Protein AF-0000000083318739 (afdb_homodimer)

Radius of gyration: 18.76 Å; Cα contacts (8 Å, |Δi|>4): 76; chains: 2; bounding box: 26×50×44 Å

Foldseek 3Di:
DDPVLVVLVVVLVVVVVVVPDDDCRSVVSVVVSVVVVVVVVVVVVVVCVVCVVVVNVCCPPPVVVVVVVD/DDPVLVVLVVVLVVVVVVVPDDDCRSVVSVVVSVVVVVVVVVVVVVVCVVCVVVVNVCCPPPVVVVVVVD

Structure (mmCIF, N/CA/C/O backbone):
data_AF-0000000083318739-model_v1
#
loop_
_entity.id
_entity.type
_entity.pdbx_description
1 polymer 'Uncharacterized protein'
#
loop_
_atom_site.group_PDB
_atom_site.id
_atom_site.type_symbol
_atom_site.label_atom_id
_atom_site.label_alt_id
_atom_site.label_comp_id
_atom_site.label_asym_id
_atom_site.label_entity_id
_atom_site.label_seq_id
_atom_site.pdbx_PDB_ins_code
_atom_site.Cartn_x
_atom_site.Cartn_y
_atom_site.Cartn_z
_atom_site.occupancy
_atom_site.B_iso_or_equiv
_atom_site.auth_seq_id
_atom_site.auth_comp_id
_atom_site.auth_asym_id
_atom_site.auth_atom_id
_atom_site.pdbx_PDB_model_num
ATOM 1 N N . MET A 1 1 ? -14.586 3.205 -6.004 1 56.91 1 MET A N 1
ATOM 2 C CA . MET A 1 1 ? -13.414 2.363 -6.227 1 56.91 1 MET A CA 1
ATOM 3 C C . MET A 1 1 ? -12.633 2.834 -7.449 1 56.91 1 MET A C 1
ATOM 5 O O . MET A 1 1 ? -13.227 3.186 -8.469 1 56.91 1 MET A O 1
ATOM 9 N N . SER A 1 2 ? -11.328 2.977 -7.23 1 76.25 2 SER A N 1
ATOM 10 C CA . SER A 1 2 ? -10.547 3.412 -8.383 1 76.25 2 SER A CA 1
ATOM 11 C C . SER A 1 2 ? -10.438 2.307 -9.43 1 76.25 2 SER A C 1
ATOM 13 O O . SER A 1 2 ? -10.539 1.123 -9.102 1 76.25 2 SER A O 1
ATOM 15 N N . GLU A 1 3 ? -10.531 2.727 -10.672 1 84.5 3 GLU A N 1
ATOM 16 C CA . GLU A 1 3 ? -10.367 1.804 -11.789 1 84.5 3 GLU A CA 1
ATOM 17 C C . GLU A 1 3 ? -9.211 0.84 -11.555 1 84.5 3 GLU A C 1
ATOM 19 O O . GLU A 1 3 ? -9.32 -0.353 -11.844 1 84.5 3 GLU A O 1
ATOM 24 N N . GLN A 1 4 ? -8.234 1.335 -10.977 1 89.12 4 GLN A N 1
ATOM 25 C CA . GLN A 1 4 ? -7.059 0.513 -10.711 1 89.12 4 GLN A CA 1
ATOM 26 C C . GLN A 1 4 ? -7.371 -0.572 -9.68 1 89.12 4 GLN A C 1
ATOM 28 O O . GLN A 1 4 ? -6.934 -1.716 -9.828 1 89.12 4 GLN A O 1
ATOM 33 N N . LYS A 1 5 ? -8.203 -0.249 -8.742 1 90.62 5 LYS A N 1
ATOM 34 C CA . LYS A 1 5 ? -8.602 -1.212 -7.715 1 90.62 5 LYS A CA 1
ATOM 35 C C . LYS A 1 5 ? -9.453 -2.328 -8.312 1 90.62 5 LYS A C 1
ATOM 37 O O . LYS A 1 5 ? -9.258 -3.504 -7.992 1 90.62 5 LYS A O 1
ATOM 42 N N . ALA A 1 6 ? -10.359 -1.892 -9.125 1 91.56 6 ALA A N 1
ATOM 43 C CA . ALA A 1 6 ? -11.211 -2.869 -9.797 1 91.56 6 ALA A CA 1
ATOM 44 C C . ALA A 1 6 ? -10.383 -3.824 -10.648 1 91.56 6 ALA A C 1
ATOM 46 O O . ALA A 1 6 ? -10.641 -5.031 -10.672 1 91.56 6 ALA A O 1
ATOM 47 N N . ASP A 1 7 ? -9.359 -3.256 -11.367 1 94.31 7 ASP A N 1
ATOM 48 C CA . ASP A 1 7 ? -8.477 -4.059 -12.203 1 94.31 7 ASP A CA 1
ATOM 49 C C . ASP A 1 7 ? -7.668 -5.039 -11.359 1 94.31 7 ASP A C 1
ATOM 51 O O . ASP A 1 7 ? -7.512 -6.207 -11.727 1 94.31 7 ASP A O 1
ATOM 55 N N . ASP A 1 8 ? -7.242 -4.602 -10.234 1 96.19 8 ASP A N 1
ATOM 56 C CA . ASP A 1 8 ? -6.465 -5.449 -9.336 1 96.19 8 ASP A CA 1
ATOM 57 C C . ASP A 1 8 ? -7.305 -6.609 -8.812 1 96.19 8 ASP A C 1
ATOM 59 O O . ASP A 1 8 ? -6.836 -7.75 -8.758 1 96.19 8 ASP A O 1
ATOM 63 N N . GLU A 1 9 ? -8.547 -6.34 -8.445 1 93.75 9 GLU A N 1
ATOM 64 C CA . GLU A 1 9 ? -9.453 -7.375 -7.949 1 93.75 9 GLU A CA 1
ATOM 65 C C . GLU A 1 9 ? -9.75 -8.406 -9.031 1 93.75 9 GLU A C 1
ATOM 67 O O . GLU A 1 9 ? -9.812 -9.609 -8.75 1 93.75 9 GLU A O 1
ATOM 72 N N . THR A 1 10 ? -9.922 -7.906 -10.227 1 95 10 THR A N 1
ATOM 73 C CA . THR A 1 10 ? -10.188 -8.797 -11.359 1 95 10 THR A CA 1
ATOM 74 C C . THR A 1 10 ? -9 -9.719 -11.602 1 95 10 THR A C 1
ATOM 76 O O . THR A 1 10 ? -9.18 -10.922 -11.844 1 95 10 THR A O 1
ATOM 79 N N . ARG A 1 11 ? -7.781 -9.242 -11.492 1 94.75 11 ARG A N 1
ATOM 80 C CA . ARG A 1 11 ? -6.574 -10.039 -11.695 1 94.75 11 ARG A CA 1
ATOM 81 C C . ARG A 1 11 ? -6.434 -11.094 -10.602 1 94.75 11 ARG A C 1
ATOM 83 O O . ARG A 1 11 ? -6.086 -12.242 -10.891 1 94.75 11 ARG A O 1
ATOM 90 N N . LEU A 1 12 ? -6.766 -10.695 -9.422 1 95.38 12 LEU A N 1
ATOM 91 C CA . LEU A 1 12 ? -6.699 -11.648 -8.32 1 95.38 12 LEU A CA 1
ATOM 92 C C . LEU A 1 12 ? -7.723 -12.766 -8.5 1 95.38 12 LEU A C 1
ATOM 94 O O . LEU A 1 12 ? -7.41 -13.938 -8.305 1 95.38 12 LEU A O 1
ATOM 98 N N . ASN A 1 13 ? -8.914 -12.383 -8.93 1 94.5 13 ASN A N 1
ATOM 99 C CA . ASN A 1 13 ? -9.969 -13.367 -9.156 1 94.5 13 ASN A CA 1
ATOM 100 C C . ASN A 1 13 ? -9.594 -14.344 -10.258 1 94.5 13 ASN A C 1
ATOM 102 O O . ASN A 1 13 ? -9.859 -15.547 -10.148 1 94.5 13 ASN A O 1
ATOM 106 N N . ARG A 1 14 ? -8.938 -13.898 -11.305 1 93.06 14 ARG A N 1
ATOM 107 C CA . ARG A 1 14 ? -8.469 -14.758 -12.391 1 93.06 14 ARG A CA 1
ATOM 108 C C . ARG A 1 14 ? -7.426 -15.75 -11.891 1 93.06 14 ARG A C 1
ATOM 110 O O . ARG A 1 14 ? -7.477 -16.938 -12.227 1 93.06 14 ARG A O 1
ATOM 117 N N . LEU A 1 15 ? -6.547 -15.266 -11.047 1 93.5 15 LEU A N 1
ATOM 118 C CA . LEU A 1 15 ? -5.512 -16.125 -10.492 1 93.5 15 LEU A CA 1
ATOM 119 C C . LEU A 1 15 ? -6.117 -17.188 -9.586 1 93.5 15 LEU A C 1
ATOM 121 O O . LEU A 1 15 ? -5.691 -18.344 -9.609 1 93.5 15 LEU A O 1
ATOM 125 N N . ARG A 1 16 ? -7.078 -16.828 -8.867 1 90.94 16 ARG A N 1
ATOM 126 C CA . ARG A 1 16 ? -7.777 -17.75 -7.98 1 90.94 16 ARG A CA 1
ATOM 127 C C . ARG A 1 16 ? -8.484 -18.844 -8.773 1 90.94 16 ARG A C 1
ATOM 129 O O . ARG A 1 16 ? -8.445 -20.016 -8.398 1 90.94 16 ARG A O 1
ATOM 136 N N . GLU A 1 17 ? -9.117 -18.438 -9.82 1 92.81 17 GLU A N 1
ATOM 137 C CA . GLU A 1 17 ? -9.875 -19.375 -10.656 1 92.81 17 GLU A CA 1
ATOM 138 C C . GLU A 1 17 ? -8.961 -20.359 -11.367 1 92.81 17 GLU A C 1
ATOM 140 O O . GLU A 1 17 ? -9.344 -21.5 -11.625 1 92.81 17 GLU A O 1
ATOM 145 N N . ARG A 1 18 ? -7.754 -19.875 -11.695 1 92 18 ARG A N 1
ATOM 146 C CA . ARG A 1 18 ? -6.789 -20.734 -12.375 1 92 18 ARG A CA 1
ATOM 147 C C . ARG A 1 18 ? -6.242 -21.797 -11.438 1 92 18 ARG A C 1
ATOM 149 O O . ARG A 1 18 ? -5.723 -22.828 -11.883 1 92 18 ARG A O 1
ATOM 156 N N . GLY A 1 19 ? -6.336 -21.641 -10.18 1 90.25 19 GLY A N 1
ATOM 157 C CA . GLY A 1 19 ? -5.941 -22.641 -9.203 1 90.25 19 GLY A CA 1
ATOM 158 C C . GLY A 1 19 ? -4.445 -22.875 -9.156 1 90.25 19 GLY A C 1
ATOM 159 O O . GLY A 1 19 ? -3.992 -23.984 -8.852 1 90.25 19 GLY A O 1
ATOM 160 N N . VAL A 1 20 ? -3.674 -21.891 -9.648 1 88.62 20 VAL A N 1
ATOM 161 C CA . VAL A 1 20 ? -2.229 -22.062 -9.742 1 88.62 20 VAL A CA 1
ATOM 162 C C . VAL A 1 20 ? -1.566 -21.625 -8.445 1 88.62 20 VAL A C 1
ATOM 164 O O . VAL A 1 20 ? -0.389 -21.906 -8.211 1 88.62 20 VAL A O 1
ATOM 167 N N . LEU A 1 21 ? -2.363 -20.938 -7.684 1 91.81 21 LEU A N 1
ATOM 168 C CA . LEU A 1 21 ? -1.839 -20.422 -6.422 1 91.81 21 LEU A CA 1
ATOM 169 C C . LEU A 1 21 ? -1.967 -21.469 -5.316 1 91.81 21 LEU A C 1
ATOM 171 O O . LEU A 1 21 ? -2.984 -22.156 -5.223 1 91.81 21 LEU A O 1
ATOM 175 N N . GLU A 1 22 ? -0.922 -21.703 -4.664 1 89.75 22 GLU A N 1
ATOM 176 C CA . GLU A 1 22 ? -0.931 -22.609 -3.521 1 89.75 22 GLU A CA 1
ATOM 177 C C . GLU A 1 22 ? -1.686 -22 -2.34 1 89.75 22 GLU A C 1
ATOM 179 O O . GLU A 1 22 ? -2.105 -20.844 -2.393 1 89.75 22 GLU A O 1
ATOM 184 N N . SER A 1 23 ? -1.719 -22.891 -1.283 1 88.31 23 SER A N 1
ATOM 185 C CA . SER A 1 23 ? -2.467 -22.5 -0.093 1 88.31 23 SER A CA 1
ATOM 186 C C . SER A 1 23 ? -1.926 -21.203 0.502 1 88.31 23 SER A C 1
ATOM 188 O O . SER A 1 23 ? -0.721 -21.078 0.729 1 88.31 23 SER A O 1
ATOM 190 N N . GLY A 1 24 ? -2.713 -20.188 0.669 1 92.25 24 GLY A N 1
ATOM 191 C CA . GLY A 1 24 ? -2.328 -18.953 1.333 1 92.25 24 GLY A CA 1
ATOM 192 C C . GLY A 1 24 ? -1.852 -17.875 0.37 1 92.25 24 GLY A C 1
ATOM 193 O O . GLY A 1 24 ? -1.805 -16.703 0.721 1 92.25 24 GLY A O 1
ATOM 194 N N . GLU A 1 25 ? -1.468 -18.266 -0.793 1 94 25 GLU A N 1
ATOM 195 C CA . GLU A 1 25 ? -0.92 -17.297 -1.738 1 94 25 GLU A CA 1
ATOM 196 C C . GLU A 1 25 ? -1.993 -16.328 -2.215 1 94 25 GLU A C 1
ATOM 198 O O . GLU A 1 25 ? -1.744 -15.117 -2.322 1 94 25 GLU A O 1
ATOM 203 N N . ALA A 1 26 ? -3.139 -16.906 -2.527 1 93.38 26 ALA A N 1
ATOM 204 C CA . ALA A 1 26 ? -4.25 -16.047 -2.918 1 93.38 26 ALA A CA 1
ATOM 205 C C . ALA A 1 26 ? -4.625 -15.086 -1.79 1 93.38 26 ALA A C 1
ATOM 207 O O . ALA A 1 26 ? -4.898 -13.906 -2.031 1 93.38 26 ALA A O 1
ATOM 208 N N . GLU A 1 27 ? -4.602 -15.602 -0.582 1 94.88 27 GLU A N 1
ATOM 209 C CA . GLU A 1 27 ? -4.887 -14.789 0.596 1 94.88 27 GLU A CA 1
ATOM 210 C C . GLU A 1 27 ? -3.838 -13.695 0.778 1 94.88 27 GLU A C 1
ATOM 212 O O . GLU A 1 27 ? -4.156 -12.586 1.201 1 94.88 27 GLU A O 1
ATOM 217 N N . TRP A 1 28 ? -2.645 -14.062 0.54 1 96.19 28 TRP A N 1
ATOM 218 C CA . TRP A 1 28 ? -1.544 -13.109 0.641 1 96.19 28 TRP A CA 1
ATOM 219 C C . TRP A 1 28 ? -1.735 -11.953 -0.333 1 96.19 28 TRP A C 1
ATOM 221 O O . TRP A 1 28 ? -1.601 -10.789 0.045 1 96.19 28 TRP A O 1
ATOM 231 N N . ILE A 1 29 ? -2.129 -12.227 -1.515 1 96.75 29 ILE A N 1
ATOM 232 C CA . ILE A 1 29 ? -2.32 -11.188 -2.52 1 96.75 29 ILE A CA 1
ATOM 233 C C . ILE A 1 29 ? -3.525 -10.32 -2.146 1 96.75 29 ILE A C 1
ATOM 235 O O . ILE A 1 29 ? -3.486 -9.102 -2.283 1 96.75 29 ILE A O 1
ATOM 239 N N . GLU A 1 30 ? -4.539 -10.961 -1.684 1 95.75 30 GLU A N 1
ATOM 240 C CA . GLU A 1 30 ? -5.715 -10.234 -1.205 1 95.75 30 GLU A CA 1
ATOM 241 C C . GLU A 1 30 ? -5.352 -9.281 -0.07 1 95.75 30 GLU A C 1
ATOM 243 O O . GLU A 1 30 ? -5.824 -8.141 -0.034 1 95.75 30 GLU A O 1
ATOM 248 N N . ASP A 1 31 ? -4.535 -9.758 0.811 1 96.56 31 ASP A N 1
ATOM 249 C CA . ASP A 1 31 ? -4.055 -8.938 1.921 1 96.56 31 ASP A CA 1
ATOM 250 C C . ASP A 1 31 ? -3.256 -7.738 1.415 1 96.56 31 ASP A C 1
ATOM 252 O O . ASP A 1 31 ? -3.383 -6.633 1.947 1 96.56 31 ASP A O 1
ATOM 256 N N . LEU A 1 32 ? -2.449 -7.977 0.406 1 96.69 32 LEU A N 1
ATOM 257 C CA . LEU A 1 32 ? -1.683 -6.891 -0.194 1 96.69 32 LEU A CA 1
ATOM 258 C C . LEU A 1 32 ? -2.607 -5.805 -0.735 1 96.69 32 LEU A C 1
ATOM 260 O O . LEU A 1 32 ? -2.381 -4.613 -0.501 1 96.69 32 LEU A O 1
ATOM 264 N N . LEU A 1 33 ? -3.654 -6.227 -1.418 1 96.69 33 LEU A N 1
ATOM 265 C CA . LEU A 1 33 ? -4.629 -5.289 -1.97 1 96.69 33 LEU A CA 1
ATOM 266 C C . LEU A 1 33 ? -5.312 -4.5 -0.859 1 96.69 33 LEU A C 1
ATOM 268 O O . LEU A 1 33 ? -5.5 -3.287 -0.979 1 96.69 33 LEU A O 1
ATOM 272 N N . HIS A 1 34 ? -5.629 -5.145 0.241 1 95.94 34 HIS A N 1
ATOM 273 C CA . HIS A 1 34 ? -6.281 -4.508 1.38 1 95.94 34 HIS A CA 1
ATOM 274 C C . HIS A 1 34 ? -5.348 -3.506 2.057 1 95.94 34 HIS A C 1
ATOM 276 O O . HIS A 1 34 ? -5.762 -2.393 2.387 1 95.94 34 HIS A O 1
ATOM 282 N N . ARG A 1 35 ? -4.121 -3.951 2.24 1 96.5 35 ARG A N 1
ATOM 283 C CA .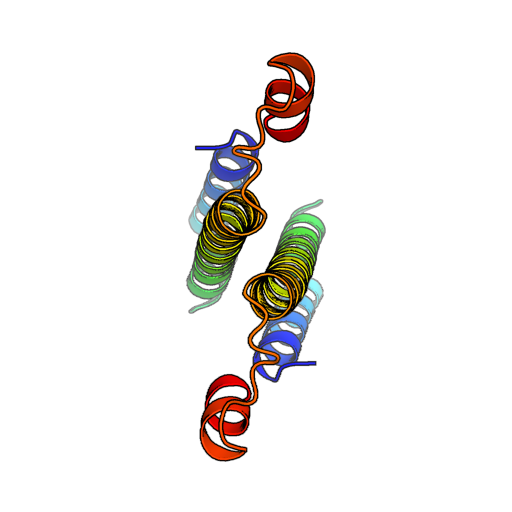 ARG A 1 35 ? -3.133 -3.072 2.854 1 96.5 35 ARG A CA 1
ATOM 284 C C . ARG A 1 35 ? -2.906 -1.827 2.004 1 96.5 35 ARG A C 1
ATOM 286 O O . ARG A 1 35 ? -2.766 -0.724 2.537 1 96.5 35 ARG A O 1
ATOM 293 N N . LEU A 1 36 ? -2.861 -2.006 0.759 1 96.38 36 LEU A N 1
ATOM 294 C CA . LEU A 1 36 ? -2.691 -0.88 -0.153 1 96.38 36 LEU A CA 1
ATOM 295 C C . LEU A 1 36 ? -3.863 0.091 -0.041 1 96.38 36 LEU A C 1
ATOM 297 O O . LEU A 1 36 ? -3.662 1.305 0.039 1 96.38 36 LEU A O 1
ATOM 301 N N . GLU A 1 37 ? -5.066 -0.348 -0.006 1 95.62 37 GLU A N 1
ATOM 302 C CA . GLU A 1 37 ? -6.27 0.47 0.123 1 95.62 37 GLU A CA 1
ATOM 303 C C . GLU A 1 37 ? -6.27 1.244 1.438 1 95.62 37 GLU A C 1
ATOM 305 O O . GLU A 1 37 ? -6.59 2.434 1.465 1 95.62 37 GLU A O 1
ATOM 310 N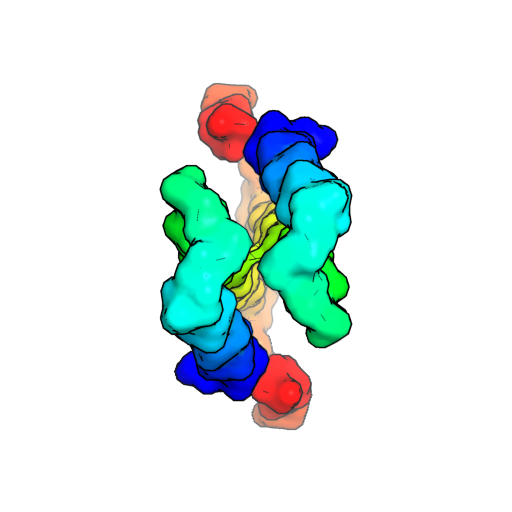 N . GLU A 1 38 ? -5.898 0.576 2.469 1 96 38 GLU A N 1
ATOM 311 C CA . GLU A 1 38 ? -5.852 1.202 3.787 1 96 38 GLU A CA 1
ATOM 312 C C . GLU A 1 38 ? -4.797 2.303 3.836 1 96 38 GLU A C 1
ATOM 314 O O . GLU A 1 38 ? -5.035 3.373 4.402 1 96 38 GLU A O 1
ATOM 319 N N . ALA A 1 39 ? -3.668 1.951 3.23 1 95.81 39 ALA A N 1
ATOM 320 C CA . ALA A 1 39 ? -2.578 2.924 3.223 1 95.81 39 ALA A CA 1
ATOM 321 C C . ALA A 1 39 ? -2.965 4.172 2.434 1 95.81 39 ALA A C 1
ATOM 323 O O . A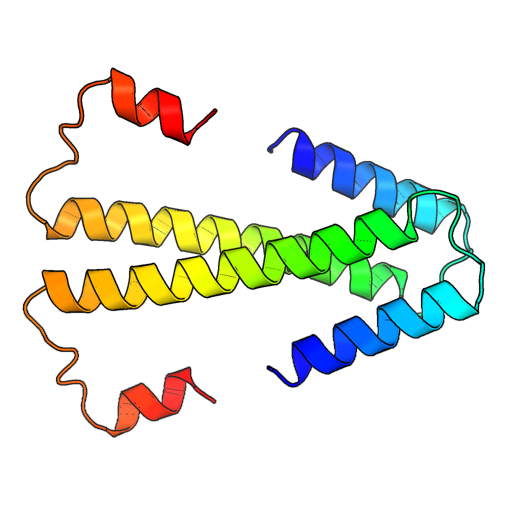LA A 1 39 ? -2.65 5.293 2.842 1 95.81 39 ALA A O 1
ATOM 324 N N . GLU A 1 40 ? -3.619 4 1.376 1 95 40 GLU A N 1
ATOM 325 C CA . GLU A 1 40 ? -4.074 5.121 0.559 1 95 40 GLU A CA 1
ATOM 326 C C . GLU A 1 40 ? -5.133 5.945 1.289 1 95 40 GLU A C 1
ATOM 328 O O . GLU A 1 40 ? -5.117 7.176 1.229 1 95 40 GLU A O 1
ATOM 333 N N . ALA A 1 41 ? -6.047 5.242 1.929 1 95.12 41 ALA A N 1
ATOM 334 C CA . ALA A 1 41 ? -7.066 5.93 2.723 1 95.12 41 ALA A CA 1
ATOM 335 C C . ALA A 1 41 ? -6.43 6.73 3.855 1 95.12 41 ALA A C 1
ATOM 337 O O . ALA A 1 41 ? -6.84 7.863 4.129 1 95.12 41 ALA A O 1
ATOM 338 N N . ARG A 1 42 ? -5.461 6.137 4.449 1 94.25 42 ARG A N 1
ATOM 339 C CA . ARG A 1 42 ? -4.727 6.816 5.512 1 94.25 42 ARG A CA 1
ATOM 340 C C . ARG A 1 42 ? -4.035 8.07 4.984 1 94.25 42 ARG A C 1
ATOM 342 O O . ARG A 1 42 ? -4.102 9.133 5.609 1 94.25 42 ARG A O 1
ATOM 349 N N . SER A 1 43 ? -3.385 7.926 3.889 1 94.94 43 SER A N 1
ATOM 350 C CA . SER A 1 43 ? -2.709 9.062 3.27 1 94.94 43 SER A CA 1
ATOM 351 C C . SER A 1 43 ? -3.686 10.195 2.975 1 94.94 43 SER A C 1
ATOM 353 O O . SER A 1 43 ? -3.365 11.367 3.182 1 94.94 43 SER A O 1
ATOM 355 N N . LEU A 1 44 ? -4.824 9.859 2.512 1 94.62 44 LEU A N 1
ATOM 356 C CA . LEU A 1 44 ? -5.844 10.859 2.209 1 94.62 44 LEU A CA 1
ATOM 357 C C . LEU A 1 44 ? -6.285 11.578 3.475 1 94.62 44 LEU A C 1
ATOM 359 O O . LEU A 1 44 ? -6.398 12.812 3.486 1 94.62 44 LEU A O 1
ATOM 363 N N . ARG A 1 45 ? -6.559 10.875 4.473 1 95.25 45 ARG A N 1
ATOM 364 C CA . ARG A 1 45 ? -6.965 11.445 5.754 1 95.25 45 ARG A CA 1
ATOM 365 C C . ARG A 1 45 ? -5.898 12.391 6.297 1 95.25 45 ARG A C 1
ATOM 367 O O . ARG A 1 45 ? -6.215 13.461 6.812 1 95.25 45 ARG A O 1
ATOM 374 N N . LEU A 1 46 ? -4.691 12.031 6.188 1 95.06 46 LEU A N 1
ATOM 375 C CA . LEU A 1 46 ? -3.584 12.844 6.68 1 95.06 46 LEU A CA 1
ATOM 376 C C . LEU A 1 46 ? -3.436 14.117 5.863 1 95.06 46 LEU A C 1
ATOM 378 O O . LEU A 1 46 ? -3.145 15.18 6.41 1 95.06 46 LEU A O 1
ATOM 382 N N . ARG A 1 47 ? -3.562 13.914 4.652 1 93.31 47 ARG A N 1
ATOM 383 C CA . ARG A 1 47 ? -3.521 15.094 3.791 1 93.31 47 ARG A CA 1
ATOM 384 C C . ARG A 1 47 ? -4.59 16.109 4.191 1 93.31 47 ARG A C 1
ATOM 386 O O . ARG A 1 47 ? -4.32 17.312 4.266 1 93.31 47 ARG A O 1
ATOM 393 N N . GLU A 1 48 ? -5.789 15.672 4.438 1 93.12 48 GLU A N 1
ATOM 394 C CA . GLU A 1 48 ? -6.887 16.531 4.863 1 93.12 48 GLU A CA 1
ATOM 395 C C . GLU A 1 48 ? -6.578 17.203 6.203 1 93.12 48 GLU A C 1
ATOM 397 O O . GLU A 1 48 ? -6.863 18.391 6.395 1 93.12 48 GLU A O 1
ATOM 402 N N . ALA A 1 49 ? -6.074 16.422 7.066 1 92.06 49 ALA A N 1
ATOM 403 C CA . ALA A 1 49 ? -5.719 16.938 8.383 1 92.06 49 ALA A CA 1
ATOM 404 C C . ALA A 1 49 ? -4.645 18.016 8.281 1 92.06 49 ALA A C 1
ATOM 406 O O . ALA A 1 49 ? -4.691 19.016 8.992 1 92.06 49 ALA A O 1
ATOM 407 N N . LEU A 1 50 ? -3.736 17.766 7.516 1 91.56 50 LEU A N 1
ATOM 408 C CA . LEU A 1 50 ? -2.646 18.719 7.324 1 91.56 50 LEU A CA 1
ATOM 409 C C . LEU A 1 50 ? -3.164 20.031 6.742 1 91.56 50 LEU A C 1
ATOM 411 O O . LEU A 1 50 ? -2.727 21.109 7.145 1 91.56 50 LEU A O 1
ATOM 415 N N . LEU A 1 51 ? -4.055 19.891 5.816 1 88.69 51 LEU A N 1
ATOM 416 C CA . LEU A 1 51 ? -4.676 21.078 5.223 1 88.69 51 LEU A CA 1
ATOM 417 C C . LEU A 1 51 ? -5.418 21.891 6.277 1 88.69 51 LEU A C 1
ATOM 419 O O . LEU A 1 51 ? -5.324 23.125 6.297 1 88.69 51 LEU A O 1
ATOM 423 N N . LYS A 1 52 ? -6.086 21.25 7.176 1 86.56 52 LYS A N 1
ATOM 424 C CA . LYS A 1 52 ? -6.832 21.906 8.25 1 86.56 52 LYS A CA 1
ATOM 425 C C . LYS A 1 52 ? -5.891 22.594 9.234 1 86.56 52 LYS A C 1
ATOM 427 O O . LYS A 1 52 ? -6.18 23.688 9.719 1 86.56 52 LYS A O 1
ATOM 432 N N . ALA A 1 53 ? -4.859 21.953 9.578 1 83.94 53 ALA A N 1
ATOM 433 C CA . ALA A 1 53 ? -3.896 22.484 10.539 1 83.94 53 ALA A CA 1
ATOM 434 C C . ALA A 1 53 ? -3.229 23.734 10 1 83.94 53 ALA A C 1
ATOM 436 O O . ALA A 1 53 ? -2.846 24.625 10.773 1 83.94 53 ALA A O 1
ATOM 437 N N . ASN A 1 54 ? -2.865 23.719 8.922 1 76.12 54 ASN A N 1
ATOM 438 C CA . ASN A 1 54 ? -2.209 24.875 8.32 1 76.12 54 ASN A CA 1
ATOM 439 C C . ASN A 1 54 ? -3.205 25.984 8.031 1 76.12 54 ASN A C 1
ATOM 441 O O . ASN A 1 54 ? -2.811 27.094 7.645 1 76.12 54 ASN A O 1
ATOM 445 N N . GLY A 1 55 ? -4.297 26.172 9.008 1 62.94 55 GLY A N 1
ATOM 446 C CA . GLY A 1 55 ? -5.328 27.188 8.844 1 62.94 55 GLY A CA 1
ATOM 447 C C . GLY A 1 55 ? -5.977 27.156 7.469 1 62.94 55 GLY A C 1
ATOM 448 O O . GLY A 1 55 ? -7.059 27.719 7.281 1 62.94 55 GLY A O 1
ATOM 449 N N . HIS A 1 56 ? -5.117 27.156 6.484 1 53.19 56 HIS A N 1
ATOM 450 C CA . HIS A 1 56 ? -5.648 27.391 5.148 1 53.19 56 HIS A CA 1
ATOM 451 C C . HIS A 1 56 ? -6.535 26.234 4.695 1 53.19 56 HIS A C 1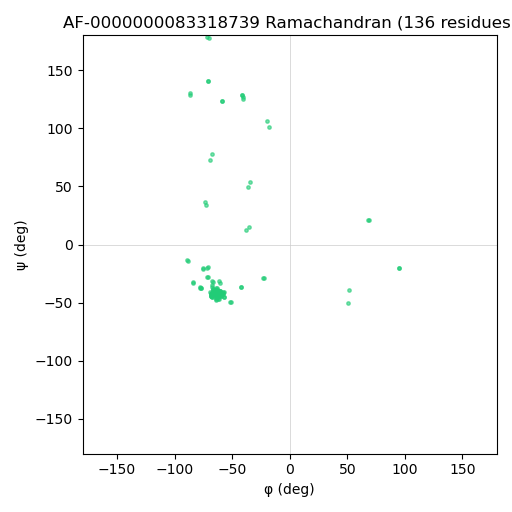
ATOM 453 O O . HIS A 1 56 ? -6.16 25.078 4.828 1 53.19 56 HIS A O 1
ATOM 459 N N . LYS A 1 57 ? -7.867 26.125 5.18 1 49.44 57 LYS A N 1
ATOM 460 C CA . LYS A 1 57 ? -8.672 25.312 4.273 1 49.44 57 LYS A CA 1
ATOM 461 C C . LYS A 1 57 ? -8 25.203 2.906 1 49.44 57 LYS A C 1
ATOM 463 O O . LYS A 1 57 ? -7.535 26.188 2.346 1 49.44 57 LYS A O 1
ATOM 468 N N . PRO A 1 58 ? -7.316 24.219 2.447 1 45.41 58 PRO A N 1
ATOM 469 C CA . PRO A 1 58 ? -6.828 24.469 1.09 1 45.41 58 PRO A CA 1
ATOM 470 C C . PRO A 1 58 ? -7.816 25.281 0.253 1 45.41 58 PRO A C 1
ATOM 472 O O . PRO A 1 58 ? -8.906 24.797 -0.066 1 45.41 58 PRO A O 1
ATOM 475 N N . THR A 1 59 ? -8.25 26.438 0.743 1 45.25 59 THR A N 1
ATOM 476 C CA . THR A 1 59 ? -8.938 27.219 -0.279 1 45.25 59 THR A CA 1
ATOM 477 C C . THR A 1 59 ? -8.281 27.031 -1.643 1 45.25 59 THR A C 1
ATOM 479 O O . THR A 1 59 ? -7.535 27.891 -2.104 1 45.25 59 THR A O 1
ATOM 482 N N . MET A 1 60 ? -7.5 26.078 -1.74 1 44.84 60 MET A N 1
ATOM 483 C CA . MET A 1 60 ? -6.898 25.828 -3.047 1 44.84 60 MET A CA 1
ATOM 484 C C . MET A 1 60 ? -7.918 26.031 -4.164 1 44.84 60 MET A C 1
ATOM 486 O O . MET A 1 60 ? -9.117 25.844 -3.953 1 44.84 60 MET A O 1
ATOM 490 N N . SER A 1 61 ? -7.605 26.828 -5.055 1 46.84 61 SER A N 1
ATOM 491 C CA . SER A 1 61 ? -8.477 27.031 -6.207 1 46.84 61 SER A CA 1
ATOM 492 C C . SER A 1 61 ? -9.039 25.703 -6.707 1 46.84 61 SER A C 1
ATOM 494 O O . SER A 1 61 ? -8.398 24.656 -6.559 1 46.84 61 SER A O 1
ATOM 496 N N . THR A 1 62 ? -10.383 25.578 -6.883 1 50.44 62 THR A N 1
ATOM 497 C CA . THR A 1 62 ? -11.078 24.469 -7.527 1 50.44 62 THR A CA 1
ATOM 498 C C . THR A 1 62 ? -10.133 23.719 -8.469 1 50.44 62 THR A C 1
ATOM 500 O O . THR A 1 62 ? -10.273 22.516 -8.664 1 50.44 62 THR A O 1
ATOM 503 N N . LYS A 1 63 ? -9.094 24.328 -9.078 1 51.19 63 LYS A N 1
ATOM 504 C CA . LYS A 1 63 ? -8.219 23.781 -10.109 1 51.19 63 LYS A CA 1
ATOM 505 C C . LYS A 1 63 ? -7.195 22.828 -9.508 1 51.19 63 LYS A C 1
ATOM 507 O O . LYS A 1 63 ? -6.902 21.781 -10.094 1 51.19 63 LYS A O 1
ATOM 512 N N . LEU A 1 64 ? -6.656 23.031 -8.398 1 50.16 64 LEU A N 1
ATOM 513 C CA . LEU A 1 64 ? -5.676 22.125 -7.816 1 50.16 64 LEU A CA 1
ATOM 514 C C . LEU A 1 64 ? -6.363 20.906 -7.215 1 50.16 64 LEU A C 1
ATOM 516 O O . LEU A 1 64 ? -5.852 19.781 -7.309 1 50.16 64 LEU A O 1
ATOM 520 N N . ARG A 1 65 ? -7.527 21 -6.59 1 49.97 65 ARG A N 1
ATOM 521 C CA . ARG A 1 65 ? -8.32 19.859 -6.121 1 49.97 65 ARG A CA 1
ATOM 522 C C . ARG A 1 65 ? -8.539 18.844 -7.234 1 49.97 65 ARG A C 1
ATOM 524 O O . ARG A 1 65 ? -8.344 17.641 -7.035 1 49.97 65 ARG A O 1
ATOM 531 N N . ASP A 1 66 ? -8.953 19.188 -8.367 1 53.16 66 ASP A N 1
ATOM 532 C CA . ASP A 1 66 ? -9.219 18.312 -9.508 1 53.16 66 ASP A CA 1
ATOM 533 C C . ASP A 1 66 ? -7.949 17.594 -9.961 1 53.16 66 ASP A C 1
ATOM 535 O O . ASP A 1 66 ? -8 16.422 -10.359 1 53.16 66 ASP A O 1
ATOM 539 N N . ALA A 1 67 ? -6.793 18.266 -9.789 1 50.16 67 ALA A N 1
ATOM 540 C CA . ALA A 1 67 ? -5.539 17.688 -10.273 1 50.16 67 ALA A CA 1
ATOM 541 C C . ALA A 1 67 ? -5.105 16.516 -9.414 1 50.16 67 ALA A 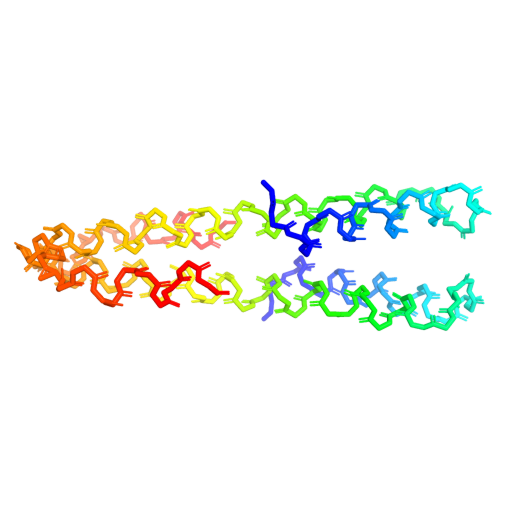C 1
ATOM 543 O O . ALA A 1 67 ? -4.535 15.539 -9.914 1 50.16 67 ALA A O 1
ATOM 544 N N . LEU A 1 68 ? -5.449 16.484 -8.195 1 44.69 68 LEU A N 1
ATOM 545 C CA . LEU A 1 68 ? -5.035 15.391 -7.324 1 44.69 68 LEU A CA 1
ATOM 546 C C . LEU A 1 68 ? -5.973 14.195 -7.465 1 44.69 68 LEU A C 1
ATOM 548 O O . LEU A 1 68 ? -5.562 13.047 -7.258 1 44.69 68 LEU A O 1
ATOM 552 N N . TYR A 1 69 ? -7.137 14.383 -7.707 1 49.12 69 TYR A N 1
ATOM 553 C CA . TYR A 1 69 ? -8.062 13.273 -7.926 1 49.12 69 TYR A CA 1
ATOM 554 C C . TYR A 1 69 ? -7.855 12.656 -9.305 1 49.12 69 TYR A C 1
ATOM 556 O O . TYR A 1 69 ? -8.297 11.531 -9.562 1 49.12 69 TYR A O 1
ATOM 564 N N . GLU A 1 70 ? -7.285 13.227 -10.273 1 44.16 70 GLU A N 1
ATOM 565 C CA . GLU A 1 70 ? -7.016 12.57 -11.547 1 44.16 70 GLU A CA 1
ATOM 566 C C . GLU A 1 70 ? -5.777 11.68 -11.461 1 44.16 70 GLU A C 1
ATOM 568 O O . GLU A 1 70 ? -5.75 10.586 -12.031 1 44.16 70 GLU A O 1
ATOM 573 N N . MET B 1 1 ? 14.078 -2.111 5.977 1 56.62 1 MET B N 1
ATOM 574 C CA . MET B 1 1 ? 12.938 -2.838 5.414 1 56.62 1 MET B CA 1
ATOM 575 C C . MET B 1 1 ? 12.172 -3.58 6.504 1 56.62 1 MET B C 1
ATOM 577 O O . MET B 1 1 ? 12.781 -4.168 7.402 1 56.62 1 MET B O 1
ATOM 581 N N . SER B 1 2 ? 10.867 -3.381 6.469 1 76.25 2 SER B N 1
ATOM 582 C CA . SER B 1 2 ? 10.094 -4.082 7.496 1 76.25 2 SER B CA 1
ATOM 583 C C . SER B 1 2 ? 10.055 -5.582 7.227 1 76.25 2 SER B C 1
ATOM 585 O O . SER B 1 2 ? 10.211 -6.02 6.086 1 76.25 2 SER B O 1
ATOM 587 N N . GLU B 1 3 ? 10.148 -6.328 8.289 1 84.56 3 GLU B N 1
ATOM 588 C CA . GLU B 1 3 ? 10.047 -7.781 8.203 1 84.56 3 GLU B CA 1
ATOM 589 C C . GLU B 1 3 ? 8.922 -8.211 7.262 1 84.56 3 GLU B C 1
ATOM 591 O O . GLU B 1 3 ? 9.086 -9.141 6.477 1 84.56 3 GLU B O 1
ATOM 596 N N . GLN B 1 4 ? 7.926 -7.504 7.293 1 88.81 4 GLN B N 1
ATOM 597 C CA . GLN B 1 4 ? 6.781 -7.82 6.445 1 88.81 4 GLN B CA 1
ATOM 598 C C . GLN B 1 4 ? 7.113 -7.621 4.969 1 88.81 4 GLN B C 1
ATOM 600 O O . GLN B 1 4 ? 6.73 -8.43 4.125 1 88.81 4 GLN B O 1
ATOM 605 N N . LYS B 1 5 ? 7.898 -6.625 4.691 1 90.56 5 LYS B N 1
ATOM 606 C CA . LYS B 1 5 ? 8.312 -6.348 3.318 1 90.56 5 LYS B CA 1
ATOM 607 C C . LYS B 1 5 ? 9.227 -7.445 2.787 1 90.56 5 LYS B C 1
ATOM 609 O O . LYS B 1 5 ? 9.07 -7.891 1.647 1 90.56 5 LYS B O 1
ATOM 614 N N . ALA B 1 6 ? 10.141 -7.824 3.652 1 91.56 6 ALA B N 1
ATOM 615 C CA . ALA B 1 6 ? 11.047 -8.906 3.275 1 91.56 6 ALA B CA 1
ATOM 616 C C . ALA B 1 6 ? 10.273 -10.195 2.996 1 91.56 6 ALA B C 1
ATOM 618 O O . ALA B 1 6 ? 10.578 -10.914 2.041 1 91.56 6 ALA B O 1
ATOM 619 N N . ASP B 1 7 ? 9.242 -10.484 3.848 1 94.25 7 ASP B N 1
ATOM 620 C CA . ASP B 1 7 ? 8.406 -11.664 3.676 1 94.25 7 ASP B CA 1
ATOM 621 C C . ASP B 1 7 ? 7.621 -11.602 2.369 1 94.25 7 ASP B C 1
ATOM 623 O O . ASP B 1 7 ? 7.523 -12.594 1.646 1 94.25 7 ASP B O 1
ATOM 627 N N . ASP B 1 8 ? 7.156 -10.438 2.057 1 96.12 8 ASP B N 1
ATOM 628 C CA . ASP B 1 8 ? 6.395 -10.25 0.828 1 96.12 8 ASP B CA 1
ATOM 629 C C . ASP B 1 8 ? 7.27 -10.477 -0.402 1 96.12 8 ASP B C 1
ATOM 631 O O . ASP B 1 8 ? 6.844 -11.133 -1.359 1 96.12 8 ASP B O 1
ATOM 635 N N . GLU B 1 9 ? 8.492 -9.969 -0.391 1 93.75 9 GLU B N 1
ATOM 636 C CA . GLU B 1 9 ? 9.422 -10.148 -1.5 1 93.75 9 GLU B CA 1
ATOM 637 C C . GLU B 1 9 ? 9.789 -11.617 -1.688 1 93.75 9 GLU B C 1
ATOM 639 O O . GLU B 1 9 ? 9.898 -12.094 -2.818 1 93.75 9 GLU B O 1
ATOM 644 N N . THR B 1 10 ? 9.961 -12.289 -0.565 1 94.88 10 THR B N 1
ATOM 645 C CA . THR B 1 10 ? 10.281 -13.711 -0.605 1 94.88 10 THR B CA 1
ATOM 646 C C . THR B 1 10 ? 9.141 -14.508 -1.229 1 94.88 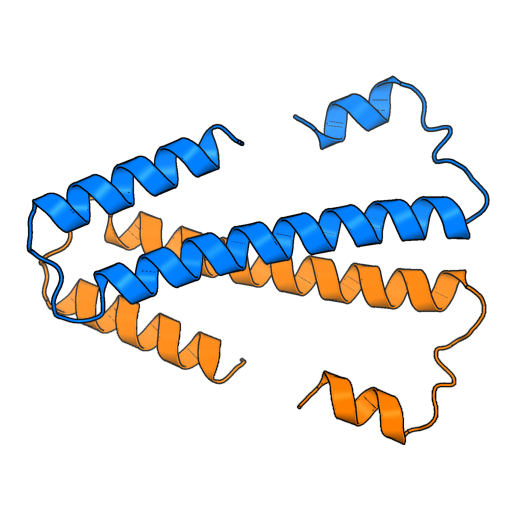10 THR B C 1
ATOM 648 O O . THR B 1 10 ? 9.375 -15.398 -2.049 1 94.88 10 THR B O 1
ATOM 651 N N . ARG B 1 11 ? 7.914 -14.172 -0.926 1 94.75 11 ARG B N 1
ATOM 652 C CA . ARG B 1 11 ? 6.746 -14.852 -1.474 1 94.75 11 ARG B CA 1
ATOM 653 C C . ARG B 1 11 ? 6.625 -14.617 -2.975 1 94.75 11 ARG B C 1
ATOM 655 O O . ARG B 1 11 ? 6.34 -15.539 -3.736 1 94.75 11 ARG B O 1
ATOM 662 N N . LEU B 1 12 ? 6.906 -13.414 -3.346 1 95.25 12 LEU B N 1
ATOM 663 C CA . LEU B 1 12 ? 6.852 -13.094 -4.77 1 95.25 12 LEU B CA 1
ATOM 664 C C . LEU B 1 12 ? 7.926 -13.859 -5.539 1 95.25 12 LEU B C 1
ATOM 666 O O . LEU B 1 12 ? 7.656 -14.406 -6.609 1 95.25 12 LEU B O 1
ATOM 670 N N . ASN B 1 13 ? 9.117 -13.93 -4.957 1 94.38 13 ASN B N 1
ATOM 671 C CA . ASN B 1 13 ? 10.211 -14.648 -5.598 1 94.38 13 ASN B CA 1
ATOM 672 C C . ASN B 1 13 ? 9.906 -16.141 -5.734 1 94.38 13 ASN B C 1
ATOM 674 O O . ASN B 1 13 ? 10.219 -16.75 -6.762 1 94.38 13 ASN B O 1
ATOM 678 N N . ARG B 1 14 ? 9.266 -16.719 -4.77 1 93 14 ARG B N 1
ATOM 679 C CA . ARG B 1 14 ? 8.852 -18.125 -4.82 1 93 14 ARG B CA 1
ATOM 680 C C . ARG B 1 14 ? 7.844 -18.359 -5.938 1 93 14 ARG B C 1
ATOM 682 O O . ARG B 1 14 ? 7.953 -19.328 -6.688 1 93 14 ARG B O 1
ATOM 689 N N . LEU B 1 15 ? 6.934 -17.438 -6.059 1 93.44 15 LEU B N 1
ATOM 690 C CA . LEU B 1 15 ? 5.922 -17.547 -7.102 1 93.44 15 LEU B CA 1
ATOM 691 C C . LEU B 1 15 ? 6.551 -17.422 -8.484 1 93.44 15 LEU B C 1
ATOM 693 O O . LEU B 1 15 ? 6.176 -18.141 -9.414 1 93.44 15 LEU B O 1
ATOM 697 N N . ARG B 1 16 ? 7.473 -16.594 -8.602 1 90.75 16 ARG B N 1
ATOM 698 C CA . ARG B 1 16 ? 8.188 -16.391 -9.859 1 90.75 16 ARG B CA 1
ATOM 699 C C . ARG B 1 16 ? 8.961 -17.656 -10.25 1 90.75 16 ARG B C 1
ATOM 701 O O . ARG B 1 16 ? 8.961 -18.047 -11.422 1 90.75 16 ARG B O 1
ATOM 708 N N . GLU B 1 17 ? 9.594 -18.234 -9.289 1 92.75 17 GLU B N 1
ATOM 709 C CA . GLU B 1 17 ? 10.414 -19.422 -9.523 1 92.75 17 GLU B CA 1
ATOM 710 C C . GLU B 1 17 ? 9.555 -20.625 -9.906 1 92.75 17 GLU B C 1
ATOM 712 O O . GLU B 1 17 ? 9.992 -21.484 -10.672 1 92.75 17 GLU B O 1
ATOM 717 N N . ARG B 1 18 ? 8.336 -20.641 -9.359 1 91.94 18 ARG B N 1
ATOM 718 C CA . ARG B 1 18 ? 7.426 -21.734 -9.664 1 91.94 18 ARG B CA 1
ATOM 719 C C . ARG B 1 18 ? 6.902 -21.641 -11.094 1 91.94 18 ARG B C 1
ATOM 721 O O . ARG B 1 18 ? 6.438 -22.625 -11.656 1 91.94 18 ARG B O 1
ATOM 728 N N . GLY B 1 19 ? 6.961 -20.531 -11.695 1 90.31 19 GLY B N 1
ATOM 729 C CA . GLY B 1 19 ? 6.586 -20.359 -13.094 1 90.31 19 GLY B CA 1
ATOM 730 C C . GLY B 1 19 ? 5.098 -20.516 -13.328 1 90.31 19 GLY B C 1
ATOM 731 O O . GLY B 1 19 ? 4.68 -20.938 -14.414 1 90.31 19 GLY B O 1
ATOM 732 N N . VAL B 1 20 ? 4.305 -20.359 -12.281 1 88.44 20 VAL B N 1
ATOM 733 C CA . VAL B 1 20 ? 2.871 -20.594 -12.391 1 88.44 20 VAL B CA 1
ATOM 734 C C . VAL B 1 20 ? 2.162 -19.312 -12.812 1 88.44 20 VAL B C 1
ATOM 736 O O . VAL B 1 20 ? 0.992 -19.344 -13.203 1 88.44 20 VAL B O 1
ATOM 739 N N . LEU B 1 21 ? 2.914 -18.25 -12.711 1 92 21 LEU B N 1
ATOM 740 C CA . LEU B 1 21 ? 2.342 -16.953 -13.062 1 92 21 LEU B CA 1
ATOM 741 C C . LEU B 1 21 ? 2.494 -16.688 -14.555 1 92 21 LEU B C 1
ATOM 743 O O . LEU B 1 21 ? 3.535 -16.984 -15.141 1 92 21 LEU B O 1
ATOM 747 N N . GLU B 1 22 ? 1.452 -16.328 -15.148 1 89.88 22 GLU B N 1
ATOM 748 C CA . GLU B 1 22 ? 1.48 -15.953 -16.562 1 89.88 22 GLU B CA 1
ATOM 749 C C . GLU B 1 22 ? 2.182 -14.609 -16.75 1 89.88 22 GLU B C 1
ATOM 751 O O . GLU B 1 22 ? 2.547 -13.945 -15.781 1 89.88 22 GLU B O 1
ATOM 756 N N . SER B 1 23 ? 2.23 -14.281 -18.109 1 88.56 23 SER B N 1
ATOM 757 C CA . SER B 1 23 ? 2.932 -13.062 -18.484 1 88.56 23 SER B CA 1
ATOM 758 C C . SER B 1 23 ? 2.314 -11.844 -17.812 1 88.56 23 SER B C 1
ATOM 760 O O . SER B 1 23 ? 1.099 -11.641 -17.859 1 88.56 23 SER B O 1
ATOM 762 N N . GLY B 1 24 ? 3.049 -11.062 -17.062 1 92.38 24 GLY B N 1
ATOM 763 C CA . GLY B 1 24 ? 2.586 -9.812 -16.469 1 92.38 24 GLY B CA 1
ATOM 764 C C . GLY B 1 24 ? 2.088 -9.969 -15.047 1 92.38 24 GLY B C 1
ATOM 765 O O . GLY B 1 24 ? 1.978 -8.992 -14.305 1 92.38 24 GLY B O 1
ATOM 766 N N . GLU B 1 25 ? 1.752 -11.148 -14.672 1 94 25 GLU B N 1
ATOM 767 C CA . GLU B 1 25 ? 1.184 -11.359 -13.344 1 94 25 GLU B CA 1
ATOM 768 C C . GLU B 1 25 ? 2.227 -11.125 -12.25 1 94 25 GLU B C 1
ATOM 770 O O . GLU B 1 25 ? 1.932 -10.508 -11.227 1 94 25 GLU B O 1
ATOM 775 N N . ALA B 1 26 ? 3.41 -11.68 -12.5 1 93.44 26 ALA B N 1
ATOM 776 C CA . ALA B 1 26 ? 4.492 -11.438 -11.555 1 93.44 26 ALA B CA 1
ATOM 777 C C . ALA B 1 26 ? 4.801 -9.945 -11.445 1 93.44 26 ALA B C 1
ATOM 779 O O . ALA B 1 26 ? 5.031 -9.438 -10.344 1 93.44 26 ALA B O 1
ATOM 780 N N . GLU B 1 27 ? 4.777 -9.273 -12.57 1 94.88 27 GLU B N 1
ATOM 781 C CA . GLU B 1 27 ? 5 -7.832 -12.609 1 94.88 27 GLU B CA 1
ATOM 782 C C . GLU B 1 27 ? 3.9 -7.082 -11.859 1 94.88 27 GLU B C 1
ATOM 784 O O . GLU B 1 27 ? 4.164 -6.07 -11.211 1 94.88 27 GLU B O 1
ATOM 789 N N . TRP B 1 28 ? 2.732 -7.551 -12.055 1 96.12 28 TRP B N 1
ATOM 790 C CA . TRP B 1 28 ? 1.59 -6.949 -11.375 1 96.12 28 TRP B CA 1
ATOM 791 C C . TRP B 1 28 ? 1.752 -7.039 -9.859 1 96.12 28 TRP B C 1
ATOM 793 O O . TRP B 1 28 ? 1.559 -6.051 -9.148 1 96.12 28 TRP B O 1
ATOM 803 N N . ILE B 1 29 ? 2.164 -8.133 -9.375 1 96.75 29 ILE B N 1
ATOM 804 C CA . ILE B 1 29 ? 2.332 -8.32 -7.938 1 96.75 29 ILE B CA 1
ATOM 805 C C . ILE B 1 29 ? 3.492 -7.461 -7.438 1 96.75 29 ILE B C 1
ATOM 807 O O . ILE B 1 29 ? 3.404 -6.844 -6.371 1 96.75 29 ILE B O 1
ATOM 811 N N . GLU B 1 30 ? 4.527 -7.426 -8.18 1 95.75 30 GLU B N 1
ATOM 812 C CA . GLU B 1 30 ? 5.66 -6.562 -7.855 1 95.75 30 GLU B CA 1
ATOM 813 C C . GLU B 1 30 ? 5.23 -5.102 -7.77 1 95.75 30 GLU B C 1
ATOM 815 O O . GLU B 1 30 ? 5.648 -4.379 -6.859 1 95.75 30 GLU B O 1
AT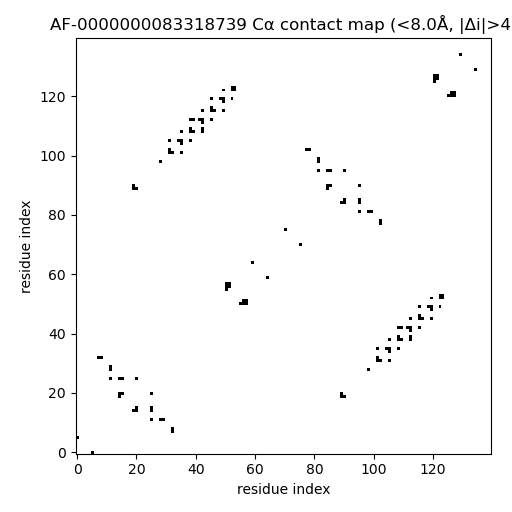OM 820 N N . ASP B 1 31 ? 4.41 -4.699 -8.688 1 96.62 31 ASP B N 1
ATOM 821 C CA . ASP B 1 31 ? 3.871 -3.342 -8.703 1 96.62 31 ASP B CA 1
ATOM 822 C C . ASP B 1 31 ? 3.033 -3.074 -7.449 1 96.62 31 ASP B C 1
ATOM 824 O O . ASP B 1 31 ? 3.104 -1.989 -6.871 1 96.62 31 ASP B O 1
ATOM 828 N N . LEU B 1 32 ? 2.262 -4.07 -7.074 1 96.69 32 LEU B N 1
ATOM 829 C CA . LEU B 1 32 ? 1.463 -3.945 -5.859 1 96.69 32 LEU B CA 1
ATOM 830 C C . LEU B 1 32 ? 2.352 -3.703 -4.645 1 96.69 32 LEU B C 1
ATOM 832 O O . LEU B 1 32 ? 2.07 -2.822 -3.83 1 96.69 32 LEU B O 1
ATOM 836 N N . LEU B 1 33 ? 3.432 -4.457 -4.555 1 96.69 33 LEU B N 1
ATOM 837 C CA . LEU B 1 33 ? 4.375 -4.305 -3.451 1 96.69 33 LEU B CA 1
ATOM 838 C C . LEU B 1 33 ? 5.004 -2.916 -3.457 1 96.69 33 LEU B C 1
ATOM 840 O O . LEU B 1 33 ? 5.141 -2.287 -2.404 1 96.69 33 LEU B O 1
ATOM 844 N N . HIS B 1 34 ? 5.324 -2.395 -4.613 1 96.06 34 HIS B N 1
ATOM 845 C CA . HIS B 1 34 ? 5.922 -1.073 -4.762 1 96.06 34 HIS B CA 1
ATOM 846 C C . HIS B 1 34 ? 4.938 0.024 -4.375 1 96.06 34 HIS B C 1
ATOM 848 O O . HIS B 1 34 ? 5.293 0.964 -3.66 1 96.06 34 HIS B O 1
ATOM 854 N N . ARG B 1 35 ? 3.732 -0.148 -4.867 1 96.62 35 ARG B N 1
ATOM 855 C CA . ARG B 1 35 ? 2.693 0.824 -4.543 1 96.62 35 ARG B CA 1
ATOM 856 C C . ARG B 1 35 ? 2.432 0.867 -3.041 1 96.62 35 ARG B C 1
ATOM 858 O O . ARG B 1 35 ? 2.234 1.941 -2.471 1 96.62 35 ARG B O 1
ATOM 865 N N . LEU B 1 36 ? 2.418 -0.245 -2.455 1 96.44 36 LEU B N 1
ATOM 866 C CA . LEU B 1 36 ? 2.221 -0.322 -1.012 1 96.44 36 LEU B CA 1
ATOM 867 C C . LEU B 1 36 ? 3.348 0.389 -0.27 1 96.44 36 LEU B C 1
ATOM 869 O O . LEU B 1 36 ? 3.096 1.162 0.657 1 96.44 36 LEU B O 1
ATOM 873 N N . GLU B 1 37 ? 4.559 0.21 -0.619 1 95.62 37 GLU B N 1
ATOM 874 C CA . GLU B 1 37 ? 5.723 0.847 -0.01 1 95.62 37 GLU B CA 1
ATOM 875 C C . GLU B 1 37 ? 5.664 2.365 -0.163 1 95.62 37 GLU B C 1
ATOM 877 O O . GLU B 1 37 ? 5.938 3.1 0.787 1 95.62 37 GLU B O 1
ATOM 882 N N . GLU B 1 38 ? 5.305 2.795 -1.317 1 96 38 GLU B N 1
ATOM 883 C CA . GLU B 1 38 ? 5.207 4.223 -1.594 1 96 38 GLU B CA 1
ATOM 884 C C . GLU B 1 38 ? 4.102 4.871 -0.76 1 96 38 GLU B C 1
ATOM 886 O O . GLU B 1 38 ? 4.285 5.969 -0.228 1 96 38 GLU B O 1
ATOM 891 N N . AL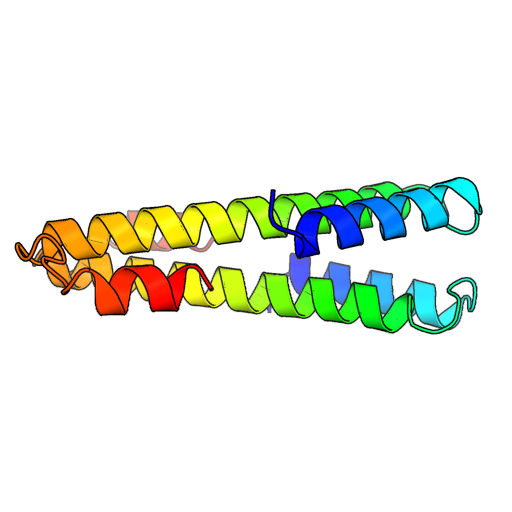A B 1 39 ? 3.002 4.129 -0.722 1 95.81 39 ALA B N 1
ATOM 892 C CA . ALA B 1 39 ? 1.874 4.652 0.045 1 95.81 39 ALA B CA 1
ATOM 893 C C . ALA B 1 39 ? 2.225 4.77 1.525 1 95.81 39 ALA B C 1
ATOM 895 O O . ALA B 1 39 ? 1.856 5.746 2.182 1 95.81 39 ALA B O 1
ATOM 896 N N . GLU B 1 40 ? 2.91 3.836 2.023 1 95.12 40 GLU B N 1
ATOM 897 C CA . GLU B 1 40 ? 3.334 3.857 3.42 1 95.12 40 GLU B CA 1
ATOM 898 C C . GLU B 1 40 ? 4.344 4.973 3.674 1 95.12 40 GLU B C 1
ATOM 900 O O . GLU B 1 40 ? 4.281 5.648 4.703 1 95.12 40 GLU B O 1
ATOM 905 N N . ALA B 1 41 ? 5.266 5.129 2.754 1 95.25 41 ALA B N 1
ATOM 906 C CA . ALA B 1 41 ? 6.234 6.219 2.859 1 95.25 41 ALA B CA 1
ATOM 907 C C . ALA B 1 41 ? 5.543 7.574 2.826 1 95.25 41 ALA B C 1
ATOM 909 O O . ALA B 1 41 ? 5.898 8.477 3.586 1 95.25 41 ALA B O 1
ATOM 910 N N . ARG B 1 42 ? 4.59 7.664 1.976 1 94.44 42 ARG B N 1
ATOM 911 C CA . ARG B 1 42 ? 3.807 8.891 1.885 1 94.44 42 ARG B CA 1
ATOM 912 C C . ARG B 1 42 ? 3.08 9.172 3.195 1 94.44 42 ARG B C 1
ATOM 914 O O . ARG B 1 42 ? 3.092 10.305 3.686 1 94.44 42 ARG B O 1
ATOM 921 N N . SER B 1 43 ? 2.451 8.172 3.715 1 94.94 43 SER B N 1
ATOM 922 C CA . SER B 1 43 ? 1.74 8.305 4.98 1 94.94 43 SER B CA 1
ATOM 923 C C . SER B 1 43 ? 2.676 8.773 6.094 1 94.94 43 SER B C 1
ATOM 925 O O . SER B 1 43 ? 2.303 9.617 6.914 1 94.94 43 SER B O 1
ATOM 927 N N . LEU B 1 44 ? 3.844 8.25 6.113 1 94.62 44 LEU B N 1
ATOM 928 C CA . LEU B 1 44 ? 4.824 8.641 7.121 1 94.62 44 LEU B CA 1
ATOM 929 C C . LEU B 1 44 ? 5.211 10.109 6.969 1 94.62 44 LEU B C 1
ATOM 931 O O . LEU B 1 44 ? 5.273 10.844 7.957 1 94.62 44 LEU B O 1
ATOM 935 N N . ARG B 1 45 ? 5.488 10.508 5.812 1 95.31 45 ARG B N 1
ATOM 936 C CA . ARG B 1 45 ? 5.844 11.898 5.531 1 95.31 45 ARG B CA 1
ATOM 937 C C . ARG B 1 45 ? 4.723 12.844 5.949 1 95.31 45 ARG B C 1
ATOM 939 O O . ARG B 1 45 ? 4.984 13.906 6.523 1 95.31 45 ARG B O 1
ATOM 946 N N . LEU B 1 46 ? 3.541 12.492 5.695 1 95.06 46 LEU B N 1
ATOM 947 C CA . LEU B 1 46 ? 2.389 13.328 6.031 1 95.06 46 LEU B CA 1
ATOM 948 C C . LEU B 1 46 ? 2.203 13.406 7.543 1 95.06 46 LEU B C 1
ATOM 950 O O . LEU B 1 46 ? 1.854 14.461 8.07 1 95.06 46 LEU B O 1
ATOM 954 N N . ARG B 1 47 ? 2.361 12.328 8.102 1 93.5 47 ARG B N 1
ATOM 955 C CA . ARG B 1 47 ? 2.281 12.32 9.562 1 93.5 47 ARG B CA 1
ATOM 956 C C . ARG B 1 47 ? 3.297 13.281 10.172 1 93.5 47 ARG B C 1
ATOM 958 O O . ARG B 1 47 ? 2.973 14.031 11.094 1 93.5 47 ARG B O 1
ATOM 965 N N . GLU B 1 48 ? 4.512 13.273 9.703 1 93.31 48 GLU B N 1
ATOM 966 C CA . GLU B 1 48 ? 5.562 14.172 10.18 1 93.31 48 GLU B CA 1
ATOM 967 C C . GLU B 1 48 ? 5.203 15.633 9.922 1 93.31 48 GLU B C 1
ATOM 969 O O . GLU B 1 48 ? 5.43 16.484 10.773 1 93.31 48 GLU B O 1
ATOM 974 N N . ALA B 1 49 ? 4.711 15.852 8.766 1 92.19 49 ALA B N 1
ATOM 975 C CA . ALA B 1 49 ? 4.301 17.203 8.398 1 92.19 49 ALA B CA 1
ATOM 976 C C . ALA B 1 49 ? 3.182 17.703 9.305 1 92.19 49 ALA B C 1
ATOM 978 O O . ALA B 1 49 ? 3.166 18.875 9.695 1 92.19 49 ALA B O 1
ATOM 979 N N . LEU B 1 50 ? 2.299 16.891 9.539 1 91.69 50 LEU B N 1
ATOM 980 C CA . LEU B 1 50 ? 1.174 17.25 10.398 1 91.69 50 LEU B CA 1
ATOM 981 C C . LEU B 1 50 ? 1.646 17.578 11.812 1 91.69 50 LEU B C 1
ATOM 983 O O . LEU B 1 50 ? 1.154 18.516 12.43 1 91.69 50 LEU B O 1
ATOM 987 N N . LEU B 1 51 ? 2.566 16.797 12.266 1 88.88 51 LEU B N 1
ATOM 988 C CA . LEU B 1 51 ? 3.146 17.047 13.578 1 88.88 51 LEU B CA 1
ATOM 989 C C . LEU B 1 51 ? 3.826 18.406 13.625 1 88.88 51 LEU B C 1
ATOM 991 O O . LEU B 1 51 ? 3.678 19.141 14.602 1 88.88 51 LEU B O 1
ATOM 995 N N . LYS B 1 52 ? 4.512 18.781 12.617 1 86.81 52 LYS B N 1
ATOM 996 C CA . LYS B 1 52 ? 5.203 20.062 12.523 1 86.81 52 LYS B CA 1
ATOM 997 C C . LYS B 1 52 ? 4.211 21.219 12.469 1 86.81 52 LYS B C 1
ATOM 999 O O . LYS B 1 52 ? 4.438 22.266 13.078 1 86.81 52 LYS B O 1
ATOM 1004 N N . ALA B 1 53 ? 3.195 21.062 11.727 1 84.25 53 ALA B N 1
ATOM 1005 C CA . ALA B 1 53 ? 2.184 22.109 11.57 1 84.25 53 ALA B CA 1
ATOM 1006 C C . ALA B 1 53 ? 1.472 22.391 12.883 1 84.25 53 ALA B C 1
ATOM 1008 O O . ALA B 1 53 ? 1.034 23.516 13.133 1 84.25 53 ALA B O 1
ATOM 1009 N N . ASN B 1 54 ? 1.12 21.484 13.508 1 76.5 54 ASN B N 1
ATOM 1010 C CA . ASN B 1 54 ? 0.425 21.656 14.781 1 76.5 54 ASN B CA 1
ATOM 1011 C C . ASN B 1 54 ? 1.372 22.125 15.875 1 76.5 54 ASN B C 1
ATOM 1013 O O . ASN B 1 54 ? 0.936 22.438 16.984 1 76.5 54 ASN B O 1
ATOM 1017 N N . GLY B 1 55 ? 2.459 23.031 15.445 1 64.06 55 GLY B N 1
ATOM 1018 C CA . GLY B 1 55 ? 3.434 23.547 16.391 1 64.06 55 GLY B CA 1
ATOM 1019 C C . GLY B 1 55 ? 4.078 22.453 17.234 1 64.06 55 GLY B C 1
ATOM 1020 O O . GLY B 1 55 ? 5.07 22.703 17.922 1 64.06 55 GLY B O 1
ATOM 1021 N N . HIS B 1 56 ? 3.266 21.531 17.594 1 53.72 56 HIS B N 1
ATOM 1022 C CA . HIS B 1 56 ? 3.789 20.594 18.578 1 53.72 56 HIS B CA 1
ATOM 1023 C C . HIS B 1 56 ? 4.879 19.719 17.969 1 53.72 56 HIS B C 1
ATOM 1025 O O . HIS B 1 56 ? 4.68 19.125 16.906 1 53.72 56 HIS B O 1
ATOM 1031 N N . LYS B 1 57 ? 6.148 20.281 17.688 1 49.38 57 LYS B N 1
ATOM 1032 C CA . LYS B 1 57 ? 7.121 19.203 17.609 1 49.38 57 LYS B CA 1
ATOM 1033 C C . LYS B 1 57 ? 6.605 17.938 18.312 1 49.38 57 LYS B C 1
ATOM 1035 O O . LYS B 1 57 ? 6.031 18.016 19.391 1 49.38 57 LYS B O 1
ATOM 1040 N N . PRO B 1 58 ? 6.176 16.859 17.766 1 45.44 58 PRO B N 1
ATOM 1041 C CA . PRO B 1 58 ? 5.805 15.836 18.75 1 45.44 58 PRO B CA 1
ATOM 1042 C C . PRO B 1 58 ? 6.73 15.836 19.969 1 45.44 58 PRO B C 1
ATOM 1044 O O . PRO B 1 58 ? 7.902 15.469 19.859 1 45.44 58 PRO B O 1
ATOM 1047 N N . THR B 1 59 ? 6.98 16.969 20.578 1 44.69 59 THR B N 1
ATOM 1048 C CA . THR B 1 59 ? 7.633 16.719 21.859 1 44.69 59 THR B CA 1
ATOM 1049 C C . THR B 1 59 ? 7.055 15.477 22.531 1 44.69 59 THR B C 1
ATOM 1051 O O . THR B 1 59 ? 6.27 15.57 23.469 1 44.69 59 THR B O 1
ATOM 1054 N N . MET B 1 60 ? 6.336 14.758 21.844 1 44.09 60 MET B N 1
ATOM 1055 C CA . MET B 1 60 ? 5.805 13.547 22.453 1 44.09 60 MET B CA 1
ATOM 1056 C C . MET B 1 60 ? 6.863 12.859 23.312 1 44.09 60 MET B C 1
ATOM 1058 O O . MET B 1 60 ? 8.062 13.008 23.062 1 44.09 60 MET B O 1
ATOM 1062 N N . SER B 1 61 ? 6.555 12.594 24.484 1 46.66 61 SER B N 1
ATOM 1063 C CA . SER B 1 61 ? 7.457 11.844 25.359 1 46.66 61 SER B CA 1
ATOM 1064 C C . SER B 1 61 ? 8.102 10.688 24.609 1 46.66 61 SER B C 1
ATOM 1066 O O . SER B 1 61 ? 7.516 10.141 23.672 1 46.66 61 SER B O 1
ATOM 1068 N N . THR B 1 62 ? 9.469 10.539 24.641 1 50.22 62 THR B N 1
ATOM 1069 C CA . THR B 1 62 ? 10.25 9.398 24.156 1 50.22 62 THR B CA 1
ATOM 1070 C C . THR B 1 62 ? 9.391 8.141 24.109 1 50.22 62 THR B C 1
ATOM 1072 O O . THR B 1 62 ? 9.609 7.262 23.266 1 50.22 62 THR B O 1
ATOM 1075 N N . LYS B 1 63 ? 8.344 7.934 24.938 1 50.31 63 LYS B N 1
ATOM 1076 C CA . LYS B 1 63 ? 7.551 6.719 25.109 1 50.31 63 LYS B CA 1
ATOM 1077 C C . LYS B 1 63 ? 6.562 6.531 23.969 1 50.31 63 LYS B C 1
ATOM 1079 O O . LYS B 1 63 ? 6.359 5.414 23.484 1 50.31 63 LYS B O 1
ATOM 1084 N N . LEU B 1 64 ? 5.949 7.488 23.438 1 49.84 64 LEU B N 1
ATOM 1085 C CA . LEU B 1 64 ? 4.992 7.312 22.344 1 49.84 64 LEU B CA 1
ATOM 1086 C C . LEU B 1 64 ? 5.715 7.105 21.016 1 49.84 64 LEU B C 1
ATOM 1088 O O . LEU B 1 64 ? 5.273 6.309 20.188 1 49.84 64 LEU B O 1
ATOM 1092 N N . ARG B 1 65 ? 6.848 7.746 20.703 1 49.44 65 ARG B N 1
ATOM 1093 C CA . ARG B 1 65 ? 7.668 7.477 19.531 1 49.44 65 ARG B CA 1
ATOM 1094 C C . ARG B 1 65 ? 7.992 5.992 19.422 1 49.44 65 ARG B C 1
ATOM 1096 O O . ARG B 1 65 ? 7.855 5.402 18.344 1 49.44 65 ARG B O 1
ATOM 1103 N N . ASP B 1 66 ? 8.445 5.332 20.391 1 52.78 66 ASP B N 1
ATOM 1104 C CA . ASP B 1 66 ? 8.812 3.92 20.406 1 52.78 66 ASP B CA 1
ATOM 1105 C C . ASP B 1 66 ? 7.613 3.031 20.078 1 52.78 66 ASP B C 1
ATOM 1107 O O . ASP B 1 66 ? 7.758 2.004 19.422 1 52.78 66 ASP B O 1
ATOM 1111 N N . ALA B 1 67 ? 6.41 3.473 20.5 1 49.97 67 ALA B N 1
ATOM 1112 C CA . ALA B 1 67 ? 5.219 2.645 20.328 1 49.97 67 ALA B CA 1
ATOM 1113 C C . ALA B 1 67 ? 4.82 2.566 18.844 1 49.97 67 ALA B C 1
ATOM 1115 O O . ALA B 1 67 ? 4.336 1.531 18.391 1 49.97 67 ALA B O 1
ATOM 1116 N N . LEU B 1 68 ? 5.105 3.523 18.062 1 44.44 68 LEU B N 1
ATOM 1117 C CA . LEU B 1 68 ? 4.719 3.504 16.656 1 44.44 68 LEU B CA 1
ATOM 1118 C C . LEU B 1 68 ? 5.734 2.727 15.828 1 44.44 68 LEU B C 1
ATOM 1120 O O . LEU B 1 68 ? 5.387 2.156 14.797 1 44.44 68 LEU B O 1
ATOM 1124 N N . TYR B 1 69 ? 6.914 2.752 16.156 1 49.19 69 TYR B N 1
ATOM 1125 C CA . TYR B 1 69 ? 7.914 1.97 15.438 1 49.19 69 TYR B CA 1
ATOM 1126 C C . TYR B 1 69 ? 7.812 0.493 15.797 1 49.19 69 TYR B C 1
ATOM 1128 O O . TYR B 1 69 ? 8.336 -0.365 15.078 1 49.19 69 TYR B O 1
ATOM 1136 N N . GLU B 1 70 ? 7.273 0.007 16.844 1 43.88 70 GLU B N 1
ATOM 1137 C CA . GLU B 1 70 ? 7.117 -1.42 17.094 1 43.88 70 GLU B CA 1
ATOM 1138 C C . GLU B 1 70 ? 5.922 -1.996 16.344 1 43.88 70 GLU B C 1
ATOM 1140 O O . GLU B 1 70 ? 5.984 -3.117 15.836 1 43.88 70 GLU B O 1
#

Organism: Saccharibacillus brassicae (NCBI:txid2583377)

Sequence (140 aa):
MSEQKADDETRLNRLRERGVLESGEAEWIEDLLHRLEEAEARSLRLREALLKANGHKPTMSTKLRDALYEMSEQKADDETRLNRLRERGVLESGEAEWIEDLLHRLEEAEARSLRLREALLKANGHKPTMSTKLRDALYE

Solvent-accessible surface area (backbone atoms only — not comparable to full-atom values): 7967 Å² total; per-residue (Å²): 129,54,70,67,54,55,52,51,51,52,51,50,51,52,46,58,72,65,60,63,56,56,93,60,48,58,56,49,51,51,49,50,56,50,52,35,53,51,31,48,51,48,33,50,53,38,52,53,50,36,32,53,52,62,68,46,55,70,76,54,57,78,67,59,60,56,60,72,75,105,132,54,70,65,54,56,52,52,52,52,52,51,52,51,46,57,73,65,60,63,57,56,93,61,48,58,58,50,52,51,47,51,55,50,50,36,53,51,32,47,51,48,32,50,54,38,52,53,50,36,34,52,52,62,65,42,55,72,74,55,58,78,67,60,63,56,61,72,75,105

Secondary structure (DSSP, 8-state):
--HHHHHHHHHHHHHHHHT-S-TTHHHHHHHHHHHHHHHHHHHHHHHHHHHHHTS------HHHHHHHH-/--HHHHHHHHHHHHHHHHT-S-TTHHHHHHHHHHHHHHHHHHHHHHHHHHHHHTS------HHHHHHHH-

Nearest PDB structures (foldseek):
  6o35-assembly1_A  TM=5.914E-01  e=8.159E+00  synthetic construct
  6o35-assembly1_A  TM=5.927E-01  e=8.159E+00  synthetic construct

pLDDT: mean 82.19, std 18.91, range [43.88, 96.75]